Protein AF-A0A662D0T7-F1 (afdb_monomer)

Mean predicted aligned error: 11.55 Å

Secondary structure (DSSP, 8-state):
------------S--HHHHHHHHHHHHHHHHHHHH---SS-SSHHHHHSTTTHHHHHHHHHHHHHHHHHHHHH-S-HHHHHHHHHHHHHHHHHHHHHHHHHT-GGGSTTSS-----HHHHHHHHHHHT---HHHHHHHHHHHHH---

Solvent-accessible surface area (backbone atoms only — not comparable to full-atom values): 8594 Å² total; per-residue (Å²): 137,85,85,76,81,75,79,73,76,75,74,89,58,85,46,68,63,12,56,52,39,20,52,50,44,34,50,52,49,47,51,51,59,68,75,45,86,49,103,67,41,85,44,69,58,22,60,80,37,84,74,38,37,73,58,49,37,58,53,53,11,51,48,41,14,52,48,44,36,49,51,78,69,42,96,55,47,67,61,53,50,53,52,50,49,52,51,50,50,49,53,53,52,50,38,49,49,39,21,74,75,72,41,43,84,59,35,96,75,65,57,96,78,65,94,42,73,69,48,42,53,48,51,30,63,77,68,74,42,95,46,72,66,38,54,54,49,52,52,44,39,72,74,73,45,84,128

Foldseek 3Di:
DDDPPPPPPPPVDQPVQLVVQLVVQLVVLVCQQVVDPDPQRQQLVCLVPPPCSVVVSNVVSNVRSVLRSCCVSPPCNPVSVVVVVVVVVVVVVVLVCCCVPPHVSSPRPSDDDDLDLVCLPVVCVVVVHDDPSVVVSVVCCVPVNDD

Radius of gyration: 21.09 Å; Cα contacts (8 Å, |Δi|>4): 98; chains: 1; bounding box: 53×30×67 Å

Sequence (147 aa):
MKEVGSLRRKKTGWPVESFFSFTLVAGLLTVVHTVEPTARPMLLLGRFLAGWGWVEIPLVALYAGWLTGRMATAPRTDLWRSRLWKFFSFVFFAQLLAGLLINDMFLMTGKLHLPVPALILAGPIYRGTLSFMLILFLATVVLVGPA

pLDDT: mean 79.79, std 12.64, range [40.84, 94.81]

Structure (mmCIF, N/CA/C/O backbone):
data_AF-A0A662D0T7-F1
#
_entry.id   AF-A0A662D0T7-F1
#
loop_
_atom_site.group_PDB
_atom_site.id
_atom_site.type_symbol
_atom_site.label_atom_id
_atom_site.label_alt_id
_atom_site.label_comp_id
_atom_site.label_asym_id
_atom_site.label_entity_id
_atom_site.label_seq_id
_atom_site.pdbx_PDB_ins_code
_atom_site.Cartn_x
_atom_site.Cartn_y
_atom_site.Cartn_z
_atom_site.occupancy
_atom_site.B_iso_or_equiv
_atom_site.auth_seq_id
_atom_site.auth_comp_id
_atom_site.auth_asym_id
_atom_site.auth_atom_id
_atom_site.pdbx_PDB_model_num
ATOM 1 N N . MET A 1 1 ? -17.612 -1.148 48.217 1.00 41.16 1 MET A N 1
ATOM 2 C CA . MET A 1 1 ? -17.667 -1.731 46.857 1.00 41.16 1 MET A CA 1
ATOM 3 C C . MET A 1 1 ? -17.934 -0.607 45.869 1.00 41.16 1 MET A C 1
ATOM 5 O O . MET A 1 1 ? -19.030 -0.071 45.871 1.00 41.16 1 MET A O 1
ATOM 9 N N . LYS A 1 2 ? -16.910 -0.159 45.128 1.00 40.84 2 LYS A N 1
ATOM 10 C CA . LYS A 1 2 ? -17.042 0.893 44.109 1.00 40.84 2 LYS A CA 1
ATOM 11 C C . LYS A 1 2 ? -17.449 0.241 42.791 1.00 40.84 2 LYS A C 1
ATOM 13 O O . LYS A 1 2 ? -16.632 -0.435 42.173 1.00 40.84 2 LYS A O 1
ATOM 18 N N . GLU A 1 3 ? -18.690 0.456 42.377 1.00 49.91 3 GLU A N 1
ATOM 19 C CA . GLU A 1 3 ? -19.078 0.280 40.983 1.00 49.91 3 GLU A CA 1
ATOM 20 C C . GLU A 1 3 ? -18.352 1.328 40.137 1.00 49.91 3 GLU A C 1
ATOM 22 O O . GLU A 1 3 ? -18.652 2.518 40.200 1.00 49.91 3 GLU A O 1
ATOM 27 N N . VAL A 1 4 ? -17.377 0.892 39.343 1.00 54.72 4 VAL A N 1
ATOM 28 C CA . VAL A 1 4 ? -16.893 1.675 38.205 1.00 54.72 4 VAL A CA 1
ATOM 29 C C . VAL A 1 4 ? -17.494 1.034 36.967 1.00 54.72 4 VAL A C 1
ATOM 31 O O . VAL A 1 4 ? -16.865 0.233 36.274 1.00 54.72 4 VAL A O 1
ATOM 34 N N . GLY A 1 5 ? -18.759 1.376 36.724 1.00 47.88 5 GLY A N 1
ATOM 35 C CA . GLY A 1 5 ? -19.410 1.193 35.438 1.00 47.88 5 GLY A CA 1
ATOM 36 C C . GLY A 1 5 ? -18.626 1.973 34.391 1.00 47.88 5 GLY A C 1
ATOM 37 O O . GLY A 1 5 ? -18.815 3.174 34.210 1.00 47.88 5 GLY A O 1
ATOM 38 N N . SER A 1 6 ? -17.693 1.282 33.739 1.00 48.75 6 SER A N 1
ATOM 39 C CA . SER A 1 6 ? -16.976 1.756 32.563 1.00 48.75 6 SER A CA 1
ATOM 40 C C . SER A 1 6 ? -18.000 2.031 31.467 1.00 48.75 6 SER A C 1
ATOM 42 O O . SER A 1 6 ? -18.395 1.143 30.708 1.00 48.75 6 SER A O 1
ATOM 44 N N . LEU A 1 7 ? -18.463 3.279 31.408 1.00 50.91 7 LEU A N 1
ATOM 45 C CA . LEU A 1 7 ? -19.220 3.821 30.291 1.00 50.91 7 LEU A CA 1
ATOM 46 C C . LEU A 1 7 ? -18.285 3.875 29.086 1.00 50.91 7 LEU A C 1
ATOM 48 O O . LEU A 1 7 ? -17.697 4.900 28.737 1.00 50.91 7 LEU A O 1
ATOM 52 N N . ARG A 1 8 ? -18.137 2.716 28.449 1.00 54.28 8 ARG A N 1
ATOM 53 C CA . ARG A 1 8 ? -17.487 2.539 27.164 1.00 54.28 8 ARG A CA 1
ATOM 54 C C . ARG A 1 8 ? -18.310 3.317 26.145 1.00 54.28 8 ARG A C 1
ATOM 56 O O . ARG A 1 8 ? -19.254 2.779 25.572 1.00 54.28 8 ARG A O 1
ATOM 63 N N . ARG A 1 9 ? -17.988 4.603 25.952 1.00 51.12 9 ARG A N 1
ATOM 64 C CA . ARG A 1 9 ? -18.565 5.430 24.887 1.00 51.12 9 ARG A CA 1
ATOM 65 C C . ARG A 1 9 ? -18.371 4.686 23.570 1.00 51.12 9 ARG A C 1
ATOM 67 O O . ARG A 1 9 ? -17.295 4.707 22.978 1.00 51.12 9 ARG A O 1
ATOM 74 N N . LYS A 1 10 ? -19.431 4.031 23.105 1.00 52.38 10 LYS A N 1
ATOM 75 C CA . LYS A 1 10 ? -19.584 3.634 21.713 1.00 52.38 10 LYS A CA 1
ATOM 76 C C . LYS A 1 10 ? -19.658 4.959 20.953 1.00 52.38 10 LYS A C 1
ATOM 78 O O . LYS A 1 10 ? -20.707 5.589 20.920 1.00 52.38 10 LYS A O 1
ATOM 83 N N . LYS A 1 11 ? -18.527 5.456 20.442 1.00 55.22 11 LYS A N 1
ATOM 84 C CA . LYS A 1 11 ? -18.539 6.555 19.471 1.00 55.22 11 LYS A CA 1
ATOM 85 C C . LYS A 1 11 ? -19.185 5.986 18.205 1.00 55.22 11 LYS A C 1
ATOM 87 O O . LYS A 1 11 ? -18.541 5.286 17.436 1.00 55.22 11 LYS A O 1
ATOM 92 N N . THR A 1 12 ? -20.486 6.211 18.066 1.00 56.47 12 THR A N 1
ATOM 93 C CA . THR A 1 12 ? -21.368 5.736 16.986 1.00 56.47 12 THR A CA 1
ATOM 94 C C . THR A 1 12 ? -21.317 6.613 15.730 1.00 56.47 12 THR A C 1
ATOM 96 O O . THR A 1 12 ? -22.216 6.549 14.900 1.00 56.47 12 THR A O 1
ATOM 99 N N . GLY A 1 13 ? -20.269 7.420 15.570 1.00 59.41 13 G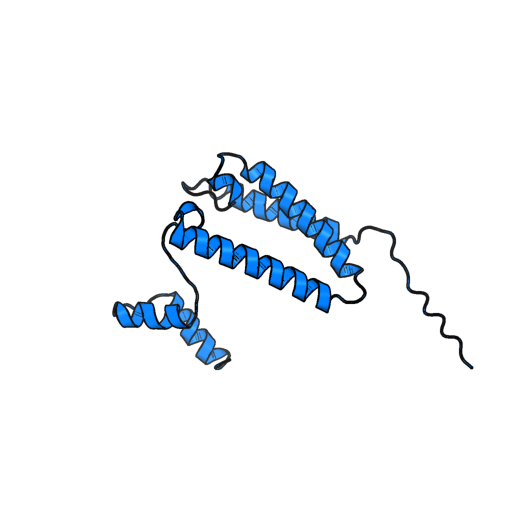LY A N 1
ATOM 100 C CA . GLY A 1 13 ? -20.000 8.177 14.351 1.00 59.41 13 GLY A CA 1
ATOM 101 C C . GLY A 1 13 ? -18.773 7.615 13.650 1.00 59.41 13 GLY A C 1
ATOM 102 O O . GLY A 1 13 ? -17.837 7.166 14.316 1.00 59.41 13 GLY A O 1
ATOM 103 N N . TRP A 1 14 ? -18.769 7.648 12.318 1.00 63.94 14 TRP A N 1
ATOM 104 C CA . TRP A 1 14 ? -17.540 7.428 11.567 1.00 63.94 14 TRP A CA 1
ATOM 105 C C . TRP A 1 14 ? -16.493 8.440 12.054 1.00 63.94 14 TRP A C 1
ATOM 107 O O . TRP A 1 14 ? -16.775 9.640 12.051 1.00 63.94 14 TRP A O 1
ATOM 117 N N . PRO A 1 15 ? -15.327 7.980 12.535 1.00 76.31 15 PRO A N 1
ATOM 118 C CA . PRO A 1 15 ? -14.301 8.877 13.046 1.00 76.31 15 PRO A CA 1
ATOM 119 C C . PRO A 1 15 ? -13.830 9.783 11.900 1.00 76.31 15 PRO A C 1
ATOM 121 O O . PRO A 1 15 ? -13.662 9.301 10.776 1.00 76.31 15 PRO A O 1
ATOM 124 N N . VAL A 1 16 ? -13.646 11.081 12.168 1.00 83.75 16 VAL A N 1
ATOM 125 C CA . VAL A 1 16 ? -13.149 12.089 11.203 1.00 83.75 16 VAL A CA 1
ATOM 126 C C . VAL A 1 16 ? -11.836 11.650 10.542 1.00 83.75 16 VAL A C 1
ATOM 128 O O . VAL A 1 16 ? -11.565 11.956 9.383 1.00 83.75 16 VAL A O 1
ATOM 131 N N . GLU A 1 17 ? -11.078 10.825 11.255 1.00 85.44 17 GLU A N 1
ATOM 132 C CA . GLU A 1 17 ? -9.868 10.128 10.842 1.00 85.44 17 GLU A CA 1
ATOM 133 C C . GLU A 1 17 ? -10.091 9.242 9.597 1.00 85.44 17 GLU A C 1
ATOM 135 O O . GLU A 1 17 ? -9.206 9.125 8.749 1.00 85.44 17 GLU A O 1
ATOM 140 N N . SER A 1 18 ? -11.283 8.652 9.449 1.00 87.88 18 SER A N 1
ATOM 141 C CA . SER A 1 18 ? -11.671 7.834 8.286 1.00 87.88 18 SER A CA 1
ATOM 142 C C . SER A 1 18 ? -11.817 8.686 7.033 1.00 87.88 18 SER A C 1
ATOM 144 O O . SER A 1 18 ? -11.320 8.314 5.973 1.00 87.88 18 SER A O 1
ATOM 146 N N . PHE A 1 19 ? -12.480 9.840 7.163 1.00 89.75 19 PHE A N 1
ATOM 147 C CA . PHE A 1 19 ? -12.667 10.772 6.054 1.00 89.75 19 PHE A CA 1
ATOM 148 C C . PHE A 1 19 ? -11.328 11.364 5.617 1.00 89.75 19 PHE A C 1
ATOM 150 O O . PHE A 1 19 ? -11.028 11.376 4.429 1.00 89.75 19 PHE A O 1
ATOM 157 N N . PHE A 1 20 ? -10.484 11.753 6.578 1.00 91.38 20 PHE A N 1
ATOM 158 C CA . PHE A 1 20 ? -9.131 12.228 6.296 1.00 91.38 20 PHE A CA 1
ATOM 159 C C . PHE A 1 20 ? -8.273 11.166 5.593 1.00 91.38 20 PHE A C 1
ATOM 161 O O . PHE A 1 20 ? -7.594 11.463 4.616 1.00 91.38 20 PHE A O 1
ATOM 168 N N . SER A 1 21 ? -8.331 9.909 6.050 1.00 91.19 21 SER A N 1
ATOM 169 C CA . SER A 1 21 ? -7.600 8.806 5.408 1.00 91.19 21 SER A CA 1
ATOM 170 C C . SER A 1 21 ? -8.077 8.565 3.977 1.00 91.19 21 SER A C 1
ATOM 172 O O . SER A 1 21 ? -7.257 8.377 3.082 1.00 91.19 21 SER A O 1
ATOM 174 N N . PHE A 1 22 ? -9.393 8.602 3.754 1.00 93.62 22 PHE A N 1
ATOM 175 C CA . PHE A 1 22 ? -9.986 8.470 2.426 1.00 93.62 22 PHE A CA 1
ATOM 176 C C . PHE A 1 22 ? -9.496 9.573 1.480 1.00 93.62 22 PHE A C 1
ATOM 178 O O . PHE A 1 22 ? -8.988 9.266 0.403 1.00 93.62 22 PHE A O 1
ATOM 185 N N . THR A 1 23 ? -9.618 10.846 1.875 1.00 93.19 23 THR A N 1
ATOM 186 C CA . THR A 1 23 ? -9.252 11.979 1.011 1.00 93.19 23 THR A CA 1
ATOM 187 C C . THR A 1 23 ? -7.755 12.026 0.738 1.00 93.19 23 THR A C 1
ATOM 189 O O . THR A 1 23 ? -7.353 12.283 -0.395 1.00 93.19 23 THR A O 1
ATOM 192 N N . LEU A 1 24 ? -6.929 11.717 1.741 1.00 94.81 24 LEU A N 1
ATOM 193 C CA . LEU A 1 24 ? -5.479 11.654 1.595 1.00 94.81 24 LEU A CA 1
ATOM 194 C C . LEU A 1 24 ? -5.058 10.551 0.617 1.00 94.81 24 LEU A C 1
ATOM 196 O O . LEU A 1 24 ? -4.277 10.815 -0.293 1.00 94.81 24 LEU A O 1
ATOM 200 N N . VAL A 1 25 ? -5.598 9.337 0.759 1.00 93.50 25 VAL A N 1
ATOM 201 C CA . VAL A 1 25 ? -5.274 8.218 -0.143 1.00 93.50 25 VAL A CA 1
ATOM 202 C C . VAL A 1 25 ? -5.787 8.484 -1.555 1.00 93.50 25 VAL A C 1
ATOM 204 O O . VAL A 1 25 ? -5.036 8.303 -2.510 1.00 93.50 25 VAL A O 1
ATOM 207 N N . ALA A 1 26 ? -7.023 8.966 -1.700 1.00 93.56 26 ALA A N 1
ATOM 208 C CA . ALA A 1 26 ? -7.575 9.325 -3.003 1.00 93.56 26 ALA A CA 1
ATOM 209 C C . ALA A 1 26 ? -6.726 10.403 -3.694 1.00 93.56 26 ALA A C 1
ATOM 211 O O . ALA A 1 26 ? -6.368 10.244 -4.860 1.00 93.56 26 ALA A O 1
ATOM 212 N N . GLY A 1 27 ? -6.356 11.466 -2.971 1.00 93.19 27 GLY A N 1
ATOM 213 C CA . GLY A 1 27 ? -5.530 12.552 -3.494 1.00 93.19 27 GLY A CA 1
ATOM 214 C C . GLY A 1 27 ? -4.147 12.074 -3.930 1.00 93.19 27 GLY A C 1
ATOM 215 O O . GLY A 1 27 ? -3.754 12.311 -5.070 1.00 93.19 27 GLY A O 1
ATOM 216 N N . LEU A 1 28 ? -3.436 11.343 -3.065 1.00 91.31 28 LEU A N 1
ATOM 217 C CA . LEU A 1 28 ? -2.098 10.830 -3.371 1.00 91.31 28 LEU A CA 1
ATOM 218 C C . LEU A 1 28 ? -2.104 9.879 -4.569 1.00 91.31 28 LEU A C 1
ATOM 220 O O . LEU A 1 28 ? -1.292 10.044 -5.477 1.00 91.31 28 LEU A O 1
ATOM 224 N N . LEU A 1 29 ? -3.025 8.910 -4.606 1.00 90.12 29 LEU A N 1
ATOM 225 C CA . LEU A 1 29 ? -3.086 7.961 -5.718 1.00 90.12 29 LEU A CA 1
ATOM 226 C C . LEU A 1 29 ? -3.519 8.633 -7.025 1.00 90.12 29 LEU A C 1
ATOM 228 O O . LEU A 1 29 ? -3.047 8.239 -8.087 1.00 90.12 29 LEU A O 1
ATOM 232 N N . THR A 1 30 ? -4.360 9.669 -6.959 1.00 89.88 30 THR A N 1
ATOM 233 C CA . THR A 1 30 ? -4.712 10.461 -8.145 1.00 89.88 30 THR A CA 1
ATOM 234 C C . THR A 1 30 ? -3.500 11.220 -8.675 1.00 89.88 30 THR A C 1
ATOM 236 O O . THR A 1 30 ? -3.260 11.181 -9.874 1.00 89.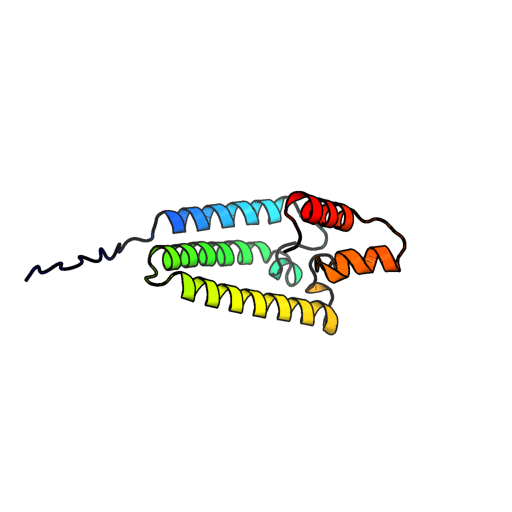88 30 THR A O 1
ATOM 239 N N . VAL A 1 31 ? -2.704 11.856 -7.804 1.00 89.31 31 VAL A N 1
ATOM 240 C CA . VAL A 1 31 ? -1.457 12.533 -8.208 1.00 89.31 31 VAL A CA 1
ATOM 241 C C . VAL A 1 31 ? -0.486 11.547 -8.851 1.00 89.31 31 VAL A C 1
ATOM 243 O O . VAL A 1 31 ? 0.042 11.823 -9.920 1.00 89.31 31 VAL A O 1
ATOM 246 N N . VAL A 1 32 ? -0.284 10.377 -8.245 1.00 85.19 32 VAL A N 1
ATOM 247 C CA . VAL A 1 32 ? 0.560 9.317 -8.820 1.00 85.19 32 VAL A CA 1
ATOM 248 C C . VAL A 1 32 ? 0.055 8.909 -10.207 1.00 85.19 32 VAL A C 1
ATOM 250 O O . VAL A 1 32 ? 0.831 8.841 -11.155 1.00 85.19 32 VAL A O 1
ATOM 253 N N . HIS A 1 33 ? -1.252 8.683 -10.344 1.00 84.00 33 HIS A N 1
ATOM 254 C CA . HIS A 1 33 ? -1.864 8.259 -11.604 1.00 84.00 33 HIS A CA 1
ATOM 255 C C . HIS A 1 33 ? -1.789 9.327 -12.707 1.00 84.00 33 HIS A C 1
ATOM 257 O O . HIS A 1 33 ? -1.714 8.978 -13.882 1.00 84.00 33 HIS A O 1
ATOM 263 N N . THR A 1 34 ? -1.796 10.619 -12.361 1.00 82.44 34 THR A N 1
ATOM 264 C CA . THR A 1 34 ? -1.733 11.717 -13.342 1.00 82.44 34 THR A CA 1
ATOM 265 C C . THR A 1 34 ? -0.312 12.166 -13.678 1.00 82.44 34 THR A C 1
ATOM 267 O O . THR A 1 34 ? -0.076 12.592 -14.807 1.00 82.44 34 THR A O 1
ATOM 270 N N . VAL A 1 35 ? 0.628 12.084 -12.731 1.00 78.88 35 VAL A N 1
ATOM 271 C CA . VAL A 1 35 ? 2.027 12.515 -12.913 1.00 78.88 35 VAL A CA 1
ATOM 272 C C . VAL A 1 35 ? 2.864 11.451 -13.625 1.00 78.88 35 VAL A C 1
ATOM 274 O O . VAL A 1 35 ? 3.808 11.798 -14.332 1.00 78.88 35 VAL A O 1
ATOM 277 N N . GLU A 1 36 ? 2.499 10.170 -13.516 1.00 61.66 36 GLU A N 1
ATOM 278 C CA . GLU A 1 36 ? 3.195 9.066 -14.184 1.00 61.66 36 GLU A CA 1
ATOM 279 C C . GLU A 1 36 ? 2.337 8.372 -15.259 1.00 61.66 36 GLU A C 1
ATOM 281 O O . GLU A 1 36 ? 2.021 7.184 -15.132 1.00 61.66 36 GLU A O 1
ATOM 286 N N . PRO A 1 37 ? 2.026 9.028 -16.393 1.00 58.03 37 PRO A N 1
ATOM 287 C CA . PRO A 1 37 ? 1.572 8.335 -17.593 1.00 58.03 37 PRO A CA 1
ATOM 288 C C . PRO A 1 37 ? 2.775 7.635 -18.255 1.00 58.03 37 PRO A C 1
ATOM 290 O O . PRO A 1 37 ? 3.1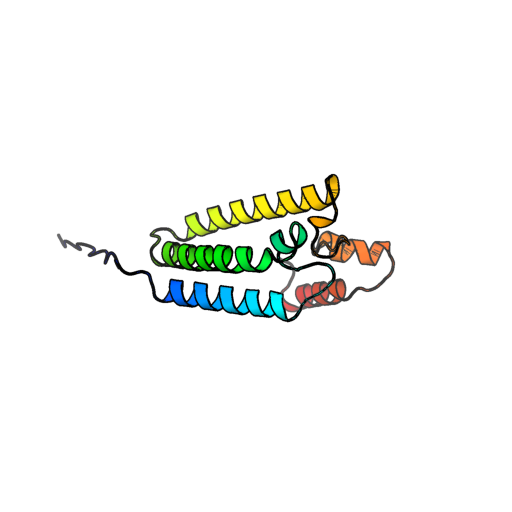65 7.930 -19.382 1.00 58.03 37 PRO A O 1
ATOM 293 N N . THR A 1 38 ? 3.445 6.748 -17.521 1.00 56.88 38 THR A N 1
ATOM 294 C CA . THR A 1 38 ? 4.574 5.962 -18.024 1.00 56.88 38 THR A CA 1
ATOM 295 C C . THR A 1 38 ? 4.083 4.647 -18.626 1.00 56.88 38 THR A C 1
ATOM 297 O O . THR A 1 38 ? 2.977 4.183 -18.356 1.00 56.88 38 THR A O 1
ATOM 300 N N . ALA A 1 39 ? 4.923 4.008 -19.445 1.00 60.59 39 ALA A N 1
ATOM 301 C CA . ALA A 1 39 ? 4.611 2.751 -20.135 1.00 60.59 39 ALA A CA 1
ATOM 302 C C . ALA A 1 39 ? 4.233 1.569 -19.205 1.00 60.59 39 ALA A C 1
ATOM 304 O O . ALA A 1 39 ? 3.773 0.536 -19.688 1.00 60.59 39 ALA A O 1
ATOM 305 N N . ARG A 1 40 ? 4.421 1.694 -17.881 1.00 63.19 40 ARG A N 1
ATOM 306 C CA . ARG A 1 40 ? 3.924 0.757 -16.864 1.00 63.19 40 ARG A CA 1
ATOM 307 C C . ARG A 1 40 ? 3.209 1.546 -15.761 1.00 63.19 40 ARG A C 1
ATOM 309 O O . ARG A 1 40 ? 3.892 2.105 -14.908 1.00 63.19 40 ARG A O 1
ATOM 316 N N . PRO A 1 41 ? 1.867 1.560 -15.742 1.00 73.81 41 PRO A N 1
ATOM 317 C CA . PRO A 1 41 ? 1.099 2.195 -14.676 1.00 73.81 41 PRO A CA 1
ATOM 318 C C . PRO A 1 41 ? 1.520 1.668 -13.302 1.00 73.81 41 PRO A C 1
ATOM 320 O O . PRO A 1 41 ? 1.679 0.461 -13.121 1.00 73.81 41 PRO A O 1
ATOM 323 N N . MET A 1 42 ? 1.702 2.557 -12.326 1.00 76.50 42 MET A N 1
ATOM 324 C CA . MET A 1 42 ? 2.126 2.148 -10.981 1.00 76.50 42 MET A CA 1
ATOM 325 C C . MET A 1 42 ? 1.011 1.396 -10.230 1.00 76.50 42 MET A C 1
ATOM 327 O O . MET A 1 42 ? 1.284 0.509 -9.421 1.00 76.50 42 MET A O 1
ATOM 331 N N . LEU A 1 43 ? -0.246 1.719 -10.553 1.00 82.38 43 LEU A N 1
ATOM 332 C CA . LEU A 1 43 ? -1.457 1.041 -10.093 1.00 82.38 43 LEU A CA 1
ATOM 333 C C . LEU A 1 43 ? -1.613 -0.318 -10.779 1.00 82.38 43 LEU A C 1
ATOM 335 O O . LEU A 1 43 ? -1.652 -0.393 -12.008 1.00 82.38 43 LEU A O 1
ATOM 339 N N . LEU A 1 44 ? -1.703 -1.390 -9.989 1.00 82.56 44 LEU A N 1
ATOM 340 C CA . LEU A 1 44 ? -1.600 -2.766 -10.476 1.00 82.56 44 LEU A CA 1
ATOM 341 C C . LEU A 1 44 ? -2.737 -3.116 -11.438 1.00 82.56 44 LEU A C 1
ATOM 343 O O . LEU A 1 44 ? -2.498 -3.743 -12.466 1.00 82.56 44 LEU A O 1
ATOM 347 N N . LEU A 1 45 ? -3.954 -2.654 -11.159 1.00 82.88 45 LEU A N 1
ATOM 348 C CA . LEU A 1 45 ? -5.127 -2.894 -11.998 1.00 82.88 45 LEU A CA 1
ATOM 349 C C . LEU A 1 45 ? -5.038 -2.106 -13.312 1.00 82.88 45 LEU A C 1
ATOM 351 O O . LEU A 1 45 ? -5.403 -2.621 -14.369 1.00 82.88 45 LEU A O 1
ATOM 355 N N . GLY A 1 46 ? -4.432 -0.916 -13.262 1.00 79.56 46 GLY A N 1
ATOM 356 C CA . GLY A 1 46 ? -4.066 -0.137 -14.445 1.00 79.56 46 GLY A CA 1
ATOM 357 C C . GLY A 1 46 ? -3.065 -0.842 -15.370 1.00 79.56 46 GLY A C 1
ATOM 358 O O . GLY A 1 46 ? -3.023 -0.530 -16.557 1.00 79.56 46 GLY A O 1
ATOM 359 N N . ARG A 1 47 ? -2.289 -1.813 -14.862 1.00 79.75 47 ARG A N 1
ATOM 360 C CA . ARG A 1 47 ? -1.336 -2.604 -15.665 1.00 79.75 47 ARG A CA 1
ATOM 361 C C . ARG A 1 47 ? -2.003 -3.717 -16.461 1.00 79.75 47 ARG A C 1
ATOM 363 O O . ARG A 1 47 ? -1.529 -4.026 -17.548 1.00 79.75 47 ARG A O 1
ATOM 370 N N . PHE A 1 48 ? -3.072 -4.310 -15.930 1.00 81.00 48 PHE A N 1
ATOM 371 C CA . PHE A 1 48 ? -3.838 -5.346 -16.631 1.00 81.00 48 PHE A CA 1
ATOM 372 C C . PHE A 1 48 ? -4.822 -4.743 -17.627 1.00 81.00 48 PHE A C 1
ATOM 374 O O . PHE A 1 48 ? -5.007 -5.282 -18.716 1.00 81.00 48 PHE A O 1
ATOM 381 N N . LEU A 1 49 ? -5.459 -3.633 -17.252 1.00 81.31 49 LEU A N 1
ATOM 382 C CA . LEU A 1 49 ? -6.488 -2.985 -18.050 1.00 81.31 49 LEU A CA 1
ATOM 383 C C . LEU A 1 49 ? -6.236 -1.474 -18.084 1.00 81.31 49 LEU A C 1
ATOM 385 O O . LEU A 1 49 ? -6.295 -0.785 -17.062 1.00 81.31 49 LEU A O 1
ATOM 389 N N . ALA A 1 50 ? -5.978 -0.944 -19.279 1.00 79.00 50 ALA A N 1
ATOM 390 C CA . ALA A 1 50 ? -5.712 0.478 -19.465 1.00 79.00 50 ALA A CA 1
ATOM 391 C C . ALA A 1 50 ? -6.875 1.331 -18.926 1.00 79.00 50 ALA A C 1
ATOM 393 O O . ALA A 1 50 ? -8.044 1.059 -19.192 1.00 79.00 50 ALA A O 1
ATOM 394 N N . GLY A 1 51 ? -6.554 2.360 -18.140 1.00 78.19 51 GLY A N 1
ATOM 395 C CA . GLY A 1 51 ? -7.542 3.272 -17.552 1.00 78.19 51 GLY A CA 1
ATOM 396 C C . GLY A 1 51 ? -8.219 2.778 -16.268 1.00 78.19 51 GLY A C 1
ATOM 397 O O . GLY A 1 51 ? -8.829 3.587 -15.571 1.00 78.19 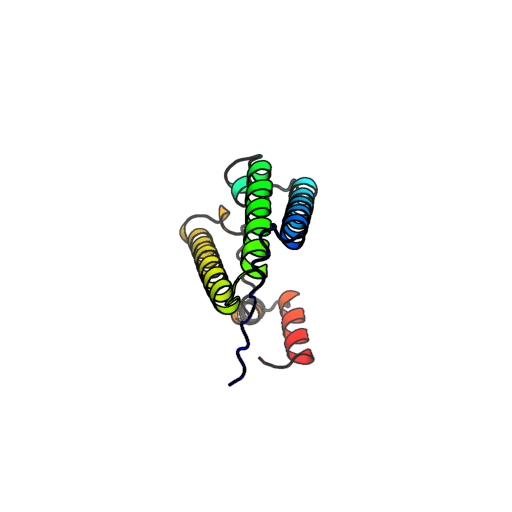51 GLY A O 1
ATOM 398 N N . TRP A 1 52 ? -8.052 1.512 -15.869 1.00 84.44 52 TRP A N 1
ATOM 399 C CA . TRP A 1 52 ? -8.684 0.989 -14.650 1.00 84.44 52 TRP A CA 1
ATOM 400 C C . TRP A 1 52 ? -8.051 1.477 -13.341 1.00 84.44 52 TRP A C 1
ATOM 402 O O . TRP A 1 52 ? -8.615 1.256 -12.269 1.00 84.44 52 TRP A O 1
ATOM 412 N N . GLY A 1 53 ? -6.945 2.223 -13.411 1.00 83.31 53 GLY A N 1
ATOM 413 C CA . GLY A 1 53 ? -6.412 2.955 -12.258 1.00 83.31 53 GLY A CA 1
ATOM 414 C C . GLY A 1 53 ? -7.460 3.873 -11.612 1.00 83.31 53 GLY A C 1
ATOM 415 O O . GLY A 1 53 ? -7.543 3.945 -10.390 1.00 83.31 53 GLY A O 1
ATOM 416 N N . TRP A 1 54 ? -8.360 4.464 -12.409 1.00 86.31 54 TRP A N 1
ATOM 417 C CA . TRP A 1 54 ? -9.471 5.288 -11.911 1.00 86.31 54 TRP A CA 1
ATOM 418 C C . TRP A 1 54 ? -10.502 4.522 -11.078 1.00 86.31 54 TRP A C 1
ATOM 420 O O . TRP A 1 54 ? -11.214 5.136 -10.291 1.00 86.31 54 TRP A O 1
ATOM 430 N N . VAL A 1 55 ? -10.582 3.198 -11.233 1.00 90.56 55 VAL A N 1
ATOM 431 C CA . VAL A 1 55 ? -11.434 2.322 -10.415 1.00 90.56 55 VAL A CA 1
ATOM 432 C C . VAL A 1 55 ? -10.672 1.838 -9.180 1.00 90.56 55 VAL A C 1
ATOM 434 O O . VAL A 1 55 ? -11.239 1.760 -8.093 1.00 90.56 55 VAL A O 1
ATOM 437 N N . GLU A 1 56 ? -9.373 1.566 -9.313 1.00 90.06 56 GLU A N 1
ATOM 438 C CA . GLU A 1 56 ? -8.519 1.149 -8.196 1.00 90.06 56 GLU A CA 1
ATOM 439 C C . GLU A 1 56 ? -8.398 2.244 -7.121 1.00 90.06 56 GLU A C 1
ATOM 441 O O . GLU A 1 56 ? -8.530 1.949 -5.934 1.00 90.06 56 GLU A O 1
ATOM 446 N N . ILE A 1 57 ? -8.248 3.513 -7.519 1.00 91.75 57 ILE A N 1
ATOM 447 C CA . ILE A 1 57 ? -8.144 4.665 -6.602 1.00 91.75 57 ILE A CA 1
ATOM 448 C C . ILE A 1 57 ? -9.313 4.736 -5.597 1.00 91.75 57 ILE A C 1
ATOM 450 O O . ILE A 1 57 ? -9.050 4.703 -4.390 1.00 91.75 57 ILE A O 1
ATOM 454 N N . PRO A 1 58 ? -10.593 4.827 -6.019 1.00 93.44 58 PRO A N 1
ATOM 455 C CA . PRO A 1 58 ? -11.707 4.925 -5.085 1.00 93.44 58 PRO A CA 1
ATOM 456 C C . PRO A 1 58 ? -11.864 3.657 -4.243 1.00 93.44 58 PRO A C 1
ATOM 458 O O . PRO A 1 58 ? -12.194 3.765 -3.065 1.00 93.44 58 PRO A O 1
ATOM 461 N N . LEU A 1 59 ? -11.581 2.468 -4.788 1.00 93.25 59 LEU A N 1
ATOM 462 C CA . LEU A 1 59 ? -11.640 1.219 -4.022 1.00 93.25 59 LEU A CA 1
ATOM 463 C C . LEU A 1 59 ? -10.621 1.207 -2.875 1.00 93.25 59 LEU A C 1
ATOM 465 O O . LEU A 1 59 ? -10.978 0.911 -1.731 1.00 93.25 59 LEU A O 1
ATOM 469 N N . VAL A 1 60 ? -9.369 1.575 -3.156 1.00 92.94 60 VAL A N 1
ATOM 470 C CA . VAL A 1 60 ? -8.304 1.630 -2.145 1.00 92.94 60 VAL A CA 1
ATOM 471 C C . VAL A 1 60 ? -8.557 2.760 -1.144 1.00 92.94 60 VAL A C 1
ATOM 473 O O . VAL A 1 60 ? -8.356 2.568 0.056 1.00 92.94 60 VAL A O 1
ATOM 476 N N . ALA A 1 61 ? -9.067 3.909 -1.592 1.00 93.81 61 ALA A N 1
ATOM 477 C CA . ALA A 1 61 ? -9.432 5.012 -0.706 1.00 93.81 61 ALA A CA 1
ATOM 478 C C . ALA A 1 61 ? -10.576 4.632 0.251 1.00 93.81 61 ALA A C 1
ATOM 480 O O . ALA A 1 61 ? -10.481 4.883 1.456 1.00 93.81 61 ALA A O 1
ATOM 481 N N . LEU A 1 62 ? -11.635 3.979 -0.250 1.00 93.88 62 LEU A N 1
ATOM 482 C CA . LEU A 1 62 ? -12.736 3.464 0.576 1.00 93.88 62 LEU A CA 1
ATOM 483 C C . LEU A 1 62 ? -12.232 2.439 1.592 1.00 93.88 62 LEU A C 1
ATOM 485 O O . LEU A 1 62 ? -12.606 2.497 2.766 1.00 93.88 62 LEU A O 1
ATOM 489 N N . TYR A 1 63 ? -11.347 1.536 1.162 1.00 92.62 63 TYR A N 1
ATOM 490 C CA . TYR A 1 63 ? -10.708 0.574 2.051 1.00 92.62 63 TYR A CA 1
ATOM 491 C C . TYR A 1 63 ? -9.896 1.265 3.153 1.00 92.62 63 TYR A C 1
ATOM 493 O O . TYR A 1 63 ? -10.036 0.902 4.320 1.00 92.62 63 TYR A O 1
ATOM 501 N N . ALA A 1 64 ? -9.110 2.293 2.822 1.00 91.56 64 ALA A N 1
ATOM 502 C CA . ALA A 1 64 ? -8.333 3.057 3.796 1.00 91.56 64 ALA A CA 1
ATOM 503 C C . ALA A 1 64 ? -9.229 3.757 4.829 1.00 91.56 64 ALA A C 1
ATOM 505 O O . ALA A 1 64 ? -8.991 3.640 6.031 1.00 91.56 64 ALA A O 1
ATOM 506 N N . GLY A 1 65 ? -10.299 4.424 4.383 1.00 90.94 65 GLY A N 1
ATOM 507 C CA . GLY A 1 65 ? -11.269 5.053 5.281 1.00 90.94 65 GLY A CA 1
ATOM 508 C C . GLY A 1 65 ? -11.954 4.041 6.204 1.00 90.94 65 GLY A C 1
ATOM 509 O O . GLY A 1 65 ? -12.002 4.236 7.421 1.00 90.94 65 GLY A O 1
ATOM 510 N N . TRP A 1 66 ? -12.421 2.916 5.654 1.00 91.44 66 TRP A N 1
ATOM 511 C CA . TRP A 1 66 ? -13.007 1.821 6.433 1.00 91.44 66 TRP A CA 1
ATOM 512 C C . TRP A 1 66 ? -12.032 1.249 7.463 1.00 91.44 66 TRP A C 1
ATOM 514 O O . TRP A 1 66 ? -12.399 1.029 8.623 1.00 91.44 66 TRP A O 1
ATOM 524 N N . LEU A 1 67 ? -10.784 1.042 7.053 1.00 89.38 67 LEU A N 1
ATOM 525 C CA . LEU A 1 67 ? -9.754 0.457 7.889 1.00 89.38 67 LEU A CA 1
ATOM 526 C C . LEU A 1 67 ? -9.391 1.371 9.060 1.00 89.38 67 LEU A C 1
ATOM 528 O O . LEU A 1 67 ? -9.377 0.915 10.206 1.00 89.38 67 LEU A O 1
ATOM 532 N N . THR A 1 68 ? -9.164 2.658 8.795 1.00 88.31 68 THR A N 1
ATOM 533 C CA . THR A 1 68 ? -8.882 3.649 9.838 1.00 88.31 68 THR A CA 1
ATOM 534 C C . THR A 1 68 ? -10.043 3.739 10.822 1.00 88.31 68 THR A C 1
ATOM 536 O O . THR A 1 68 ? -9.821 3.709 12.034 1.00 88.31 68 THR A O 1
ATOM 539 N N . GLY A 1 69 ? -11.288 3.744 10.336 1.00 86.00 69 GLY A N 1
ATOM 540 C CA . GLY A 1 69 ? -12.461 3.762 11.208 1.00 86.00 69 GLY A CA 1
ATOM 541 C C . GLY A 1 69 ? -12.592 2.524 12.090 1.00 86.00 69 GLY A C 1
ATOM 542 O O . GLY A 1 69 ? -12.908 2.620 13.284 1.00 86.00 69 GLY A O 1
ATOM 543 N N . ARG A 1 70 ? -12.269 1.351 11.538 1.00 84.19 70 ARG A N 1
ATOM 544 C CA . ARG A 1 70 ? -12.218 0.102 12.300 1.00 84.19 70 ARG A CA 1
ATOM 545 C C . ARG A 1 70 ? -11.098 0.091 13.328 1.00 84.19 70 ARG A C 1
ATOM 547 O O . ARG A 1 70 ? -11.335 -0.361 14.442 1.00 84.19 70 ARG A O 1
ATOM 554 N N . MET A 1 71 ? -9.916 0.603 12.999 1.00 84.00 71 MET A N 1
ATOM 555 C CA . MET A 1 71 ? -8.783 0.642 13.926 1.00 84.00 71 MET A CA 1
ATOM 556 C C . MET A 1 71 ? -8.962 1.682 15.039 1.00 84.00 71 MET A C 1
ATOM 558 O O . MET A 1 71 ? -8.591 1.400 16.173 1.00 84.00 71 MET A O 1
ATOM 562 N N . ALA A 1 72 ? -9.596 2.825 14.765 1.00 82.12 72 ALA A N 1
ATOM 563 C CA . ALA A 1 72 ? -9.865 3.864 15.765 1.00 82.12 72 ALA A CA 1
ATOM 564 C C . ALA A 1 72 ? -10.862 3.421 16.854 1.00 82.12 72 ALA A C 1
ATOM 566 O O . ALA A 1 72 ? -10.850 3.935 17.970 1.00 82.12 72 ALA A O 1
ATOM 567 N N . THR A 1 73 ? -11.730 2.456 16.539 1.00 76.44 73 THR A N 1
ATOM 568 C CA . THR A 1 73 ? -12.766 1.944 17.452 1.00 76.44 73 THR A CA 1
ATOM 569 C C . THR A 1 73 ? -12.489 0.523 17.951 1.00 76.44 73 THR A C 1
ATOM 571 O O . THR A 1 73 ? -13.220 0.013 18.806 1.00 76.44 73 THR A O 1
ATOM 574 N N . ALA A 1 74 ? -11.439 -0.133 17.442 1.00 76.81 74 ALA A N 1
ATOM 575 C CA . ALA A 1 74 ? -11.110 -1.506 17.790 1.00 76.81 74 ALA A CA 1
ATOM 576 C C . ALA A 1 74 ? -10.634 -1.614 19.253 1.00 76.81 74 ALA A C 1
ATOM 578 O O . ALA A 1 74 ? -9.648 -0.987 19.629 1.00 76.81 74 ALA A O 1
ATOM 579 N N . PRO A 1 75 ? -11.247 -2.496 20.066 1.00 67.94 75 PRO A N 1
ATOM 580 C CA . PRO A 1 75 ? -10.792 -2.795 21.428 1.00 67.94 75 PRO A CA 1
ATOM 581 C C . PRO A 1 75 ? -9.350 -3.301 21.530 1.00 67.94 75 PRO A C 1
ATOM 583 O O . PRO A 1 75 ? -8.731 -3.185 22.579 1.00 67.94 75 PRO A O 1
ATOM 586 N N . ARG A 1 76 ? -8.885 -3.965 20.466 1.00 74.75 76 ARG A N 1
ATOM 587 C CA . ARG A 1 76 ? -7.613 -4.685 20.357 1.00 74.75 76 ARG A CA 1
ATOM 588 C C . ARG A 1 76 ? -7.011 -4.401 18.987 1.00 74.75 76 ARG A C 1
ATOM 590 O O . ARG A 1 76 ? -7.243 -5.131 18.019 1.00 74.75 76 ARG A O 1
ATOM 597 N N . THR A 1 77 ? -6.352 -3.254 18.881 1.00 78.56 77 THR A N 1
ATOM 598 C CA . THR A 1 77 ? -5.714 -2.771 17.649 1.00 78.56 77 THR A CA 1
ATOM 599 C C . THR A 1 77 ? -4.539 -3.655 17.225 1.00 78.56 77 THR A C 1
ATOM 601 O O . THR A 1 77 ? -4.284 -3.795 16.032 1.00 78.56 77 THR A O 1
ATOM 604 N N . ASP A 1 78 ? -3.883 -4.317 18.173 1.00 81.19 78 ASP A N 1
ATOM 605 C CA . ASP A 1 78 ? -2.821 -5.311 17.992 1.00 81.19 78 ASP A CA 1
ATOM 606 C C . ASP A 1 78 ? -3.248 -6.486 17.093 1.00 81.19 78 ASP A C 1
ATOM 608 O O . ASP A 1 78 ? -2.566 -6.811 16.117 1.00 81.19 78 ASP A O 1
ATOM 612 N N . LEU A 1 79 ? -4.424 -7.071 17.344 1.00 82.62 79 LEU A N 1
ATOM 613 C CA . LEU A 1 79 ? -4.940 -8.191 16.549 1.00 82.62 79 LEU A CA 1
ATOM 614 C C . LEU A 1 79 ? -5.300 -7.763 15.126 1.00 82.62 79 LEU A C 1
ATOM 616 O O . LEU A 1 79 ? -5.060 -8.505 14.171 1.00 82.62 79 LEU A O 1
ATOM 620 N N . TRP A 1 80 ? -5.865 -6.563 14.980 1.00 84.50 80 TRP A N 1
ATOM 621 C CA . TRP A 1 80 ? -6.166 -5.988 13.671 1.00 84.50 80 TRP A CA 1
ATOM 622 C C . TRP A 1 80 ? -4.891 -5.752 12.871 1.00 84.50 80 TRP A C 1
ATOM 624 O O . TRP A 1 80 ? -4.809 -6.208 11.733 1.00 84.50 80 TRP A O 1
ATOM 634 N N . ARG A 1 81 ? -3.866 -5.149 13.483 1.00 85.81 81 ARG A N 1
ATOM 635 C CA . ARG A 1 81 ? -2.552 -4.958 12.853 1.00 85.81 81 ARG A CA 1
ATOM 636 C C . ARG A 1 81 ? -1.955 -6.286 12.406 1.00 85.81 81 ARG A C 1
ATOM 638 O O . ARG A 1 81 ? -1.601 -6.406 11.243 1.00 85.81 81 ARG A O 1
ATOM 645 N N . SER A 1 82 ? -1.920 -7.299 13.273 1.00 87.44 82 SER A N 1
ATOM 646 C CA . SER A 1 82 ? -1.373 -8.616 12.915 1.00 87.44 82 SER A CA 1
ATOM 647 C C . SER A 1 82 ? -2.123 -9.270 11.748 1.00 87.44 82 SER A C 1
ATOM 649 O O . SER A 1 82 ? -1.500 -9.828 10.846 1.00 87.44 82 SER A O 1
ATOM 651 N N . ARG A 1 83 ? -3.461 -9.191 11.713 1.00 88.94 83 ARG A N 1
ATOM 652 C CA . ARG A 1 83 ? -4.258 -9.726 10.593 1.00 88.94 83 ARG A CA 1
ATOM 653 C C . ARG A 1 83 ? -3.983 -8.989 9.286 1.00 88.94 83 ARG A C 1
ATOM 655 O O . ARG A 1 83 ? -3.795 -9.648 8.270 1.00 88.94 83 ARG A O 1
ATOM 662 N N . LEU A 1 84 ? -3.925 -7.660 9.326 1.00 89.12 84 LEU A N 1
ATOM 663 C CA . LEU A 1 84 ? -3.637 -6.831 8.153 1.00 89.12 84 LEU A CA 1
ATOM 664 C C . LEU A 1 84 ? -2.230 -7.075 7.629 1.00 89.12 84 LEU A C 1
ATOM 666 O O . LEU A 1 84 ? -2.058 -7.238 6.430 1.00 89.12 84 LEU A O 1
ATOM 670 N N . TRP A 1 85 ? -1.247 -7.156 8.525 1.00 90.56 85 TRP A N 1
ATOM 671 C CA . TRP A 1 85 ? 0.133 -7.463 8.166 1.00 90.56 85 TRP A CA 1
ATOM 672 C C . TRP A 1 85 ? 0.239 -8.843 7.531 1.00 90.56 85 TRP A C 1
ATOM 674 O O . TRP A 1 85 ? 0.839 -8.967 6.476 1.00 90.56 85 TRP A O 1
ATOM 684 N N . LYS A 1 86 ? -0.415 -9.864 8.097 1.00 91.75 86 LYS A N 1
ATOM 685 C CA . LYS A 1 86 ? -0.444 -11.204 7.492 1.00 91.75 86 LYS A CA 1
ATOM 686 C C . LYS A 1 86 ? -1.110 -11.214 6.119 1.00 91.75 86 LYS A C 1
ATOM 688 O O . LYS A 1 86 ? -0.576 -11.828 5.204 1.00 91.75 86 LYS A O 1
ATOM 693 N N . PHE A 1 87 ? -2.250 -10.538 5.972 1.00 92.12 87 PHE A N 1
ATOM 694 C CA . PHE A 1 87 ? -2.936 -10.427 4.686 1.00 92.12 87 PHE A CA 1
ATOM 695 C C . PHE A 1 87 ? -2.065 -9.708 3.650 1.00 92.12 87 PHE A C 1
ATOM 697 O O . PHE A 1 87 ? -1.871 -10.220 2.552 1.00 92.12 87 PHE A O 1
ATOM 704 N N . PHE A 1 88 ? -1.477 -8.571 4.026 1.00 88.31 88 PHE A N 1
ATOM 705 C CA . PHE A 1 88 ? -0.551 -7.821 3.185 1.00 88.31 88 PHE A CA 1
ATOM 706 C C . PHE A 1 88 ? 0.657 -8.669 2.781 1.00 88.31 88 PHE A C 1
ATOM 708 O O . PHE A 1 88 ? 0.955 -8.763 1.597 1.00 88.31 88 PHE A O 1
ATOM 715 N N . SER A 1 89 ? 1.315 -9.335 3.734 1.00 88.75 89 SER A N 1
ATOM 716 C CA . SER A 1 89 ? 2.445 -10.222 3.454 1.00 88.75 89 SER A CA 1
ATOM 717 C C . SER A 1 89 ? 2.050 -11.348 2.506 1.00 88.75 89 SER A C 1
ATOM 719 O O . SER A 1 89 ? 2.775 -11.616 1.556 1.00 88.75 89 SER A O 1
ATOM 721 N N . PHE A 1 90 ? 0.895 -11.982 2.721 1.00 94.19 90 PHE A N 1
ATOM 722 C CA . PHE A 1 90 ? 0.402 -13.033 1.837 1.00 94.19 90 PHE A CA 1
ATOM 723 C C . PHE A 1 90 ? 0.211 -12.525 0.403 1.00 94.19 90 PHE A C 1
ATOM 725 O O . PHE A 1 90 ? 0.758 -13.118 -0.523 1.00 94.19 90 PHE A O 1
ATOM 732 N N . VAL A 1 91 ? -0.497 -11.404 0.218 1.00 90.81 91 VAL A N 1
ATOM 733 C CA . VAL A 1 91 ? -0.720 -10.801 -1.107 1.00 90.81 91 VAL A CA 1
ATOM 734 C C . VAL A 1 91 ? 0.601 -10.378 -1.751 1.00 90.81 91 VAL A C 1
ATOM 736 O O . VAL A 1 91 ? 0.830 -10.672 -2.919 1.00 90.81 91 VAL A O 1
ATOM 739 N N . PHE A 1 92 ? 1.499 -9.753 -0.988 1.00 85.62 92 PHE A N 1
ATOM 740 C CA . PHE A 1 92 ? 2.810 -9.314 -1.461 1.00 85.62 92 PHE A CA 1
ATOM 741 C C . PHE A 1 92 ? 3.674 -10.485 -1.945 1.00 85.62 92 PHE A C 1
ATOM 743 O O . PHE A 1 92 ? 4.211 -10.443 -3.051 1.00 85.62 92 PHE A O 1
ATOM 750 N N . PHE A 1 93 ? 3.796 -11.551 -1.149 1.00 88.69 93 PHE A N 1
ATOM 751 C CA . PHE A 1 93 ? 4.590 -12.719 -1.533 1.00 88.69 93 PHE A CA 1
ATOM 752 C C . PHE A 1 93 ? 3.937 -13.514 -2.664 1.00 88.69 93 PHE A C 1
ATOM 754 O O . PHE A 1 93 ? 4.650 -13.997 -3.539 1.00 88.69 93 PHE A O 1
ATOM 761 N N . ALA A 1 94 ? 2.605 -13.602 -2.700 1.00 91.12 94 ALA A N 1
ATOM 762 C CA . ALA A 1 94 ? 1.890 -14.193 -3.827 1.00 91.12 94 ALA A CA 1
ATOM 763 C C . ALA A 1 94 ? 2.135 -13.401 -5.122 1.00 91.12 94 ALA A C 1
ATOM 765 O O . ALA A 1 94 ? 2.445 -13.998 -6.150 1.00 91.12 94 ALA A O 1
ATOM 766 N N . GLN A 1 95 ? 2.080 -12.065 -5.067 1.00 88.75 95 GLN A N 1
ATOM 767 C CA . GLN A 1 95 ? 2.404 -11.196 -6.200 1.00 88.75 95 GLN A CA 1
ATOM 768 C C . GLN A 1 95 ? 3.866 -11.357 -6.634 1.00 88.75 95 GLN A C 1
ATOM 770 O O . GLN A 1 95 ? 4.138 -11.429 -7.829 1.00 88.75 95 GLN A O 1
ATOM 775 N N . LEU A 1 96 ? 4.809 -11.442 -5.691 1.00 87.00 96 LEU A N 1
ATOM 776 C CA . LEU A 1 96 ? 6.220 -11.670 -6.001 1.00 87.00 96 LEU A CA 1
ATOM 777 C C . LEU A 1 96 ? 6.431 -13.026 -6.685 1.00 87.00 96 LEU A C 1
ATOM 779 O O . LEU A 1 96 ? 7.105 -13.089 -7.709 1.00 87.00 96 LEU A O 1
ATOM 783 N N . LEU A 1 97 ? 5.834 -14.096 -6.154 1.00 89.88 97 LEU A N 1
ATOM 784 C CA . LEU A 1 97 ? 5.896 -15.427 -6.759 1.00 89.88 97 LEU A CA 1
ATOM 785 C C . LEU A 1 97 ? 5.274 -15.432 -8.156 1.00 89.88 97 LEU A C 1
ATOM 787 O O . LEU A 1 97 ? 5.884 -15.961 -9.079 1.00 89.88 97 LEU A O 1
ATOM 791 N N . ALA A 1 98 ? 4.121 -14.788 -8.346 1.00 89.00 98 ALA A N 1
ATOM 792 C CA . ALA A 1 98 ? 3.523 -14.611 -9.668 1.00 89.00 98 ALA A CA 1
ATOM 793 C C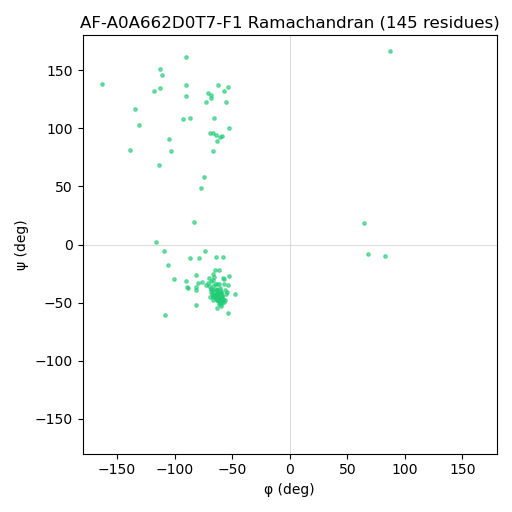 . ALA A 1 98 ? 4.445 -13.813 -10.610 1.00 89.00 98 ALA A C 1
ATOM 795 O O . ALA A 1 98 ? 4.603 -14.174 -11.774 1.00 89.00 98 ALA A O 1
ATOM 796 N N . GLY A 1 99 ? 5.115 -12.782 -10.094 1.00 87.62 99 GLY A N 1
ATOM 797 C CA . GLY A 1 99 ? 6.108 -11.987 -10.814 1.00 87.62 99 GLY A CA 1
ATOM 798 C C . GLY A 1 99 ? 7.323 -12.777 -11.293 1.00 87.62 99 GLY A C 1
ATOM 799 O O . GLY A 1 99 ? 7.871 -12.478 -12.350 1.00 87.62 99 GLY A O 1
ATOM 800 N N . LEU A 1 100 ? 7.739 -13.779 -10.517 1.00 86.44 100 LEU A N 1
ATOM 801 C CA . LEU A 1 100 ? 8.897 -14.626 -10.807 1.00 86.44 100 LEU A CA 1
ATOM 802 C C . LEU A 1 100 ? 8.550 -15.852 -11.661 1.00 86.44 100 LEU A C 1
ATOM 804 O O . LEU A 1 100 ? 9.359 -16.254 -12.491 1.00 86.44 100 LEU A O 1
ATOM 808 N N . LEU A 1 101 ? 7.383 -16.462 -11.433 1.00 89.50 101 LEU A N 1
ATOM 809 C CA . LEU A 1 101 ? 7.002 -17.748 -12.025 1.00 89.50 101 LEU A CA 1
ATOM 810 C C . LEU A 1 101 ? 6.054 -17.616 -13.220 1.00 89.50 101 LEU A C 1
ATOM 812 O O . LEU A 1 101 ? 6.053 -18.490 -14.082 1.00 89.50 101 LEU A O 1
ATOM 816 N N . ILE A 1 102 ? 5.223 -16.570 -13.255 1.00 88.00 102 ILE A N 1
ATOM 817 C CA . ILE A 1 102 ? 4.153 -16.416 -14.249 1.00 88.00 102 ILE A CA 1
ATOM 818 C C . ILE A 1 102 ? 4.507 -15.313 -15.247 1.00 88.00 102 ILE A C 1
ATOM 820 O O . ILE A 1 102 ? 4.572 -15.576 -16.446 1.00 88.00 102 ILE A O 1
ATOM 824 N N . ASN A 1 103 ? 4.691 -14.071 -14.783 1.00 83.50 103 ASN A N 1
ATOM 825 C CA . ASN A 1 103 ? 4.919 -12.926 -15.671 1.00 83.50 103 ASN A CA 1
ATOM 826 C C . ASN A 1 103 ? 5.505 -11.708 -14.927 1.00 83.50 103 ASN A C 1
ATOM 828 O O . ASN A 1 103 ? 5.005 -11.331 -13.866 1.00 83.50 103 ASN A O 1
ATOM 832 N N . ASP A 1 104 ? 6.476 -11.009 -15.523 1.00 81.31 104 ASP A N 1
ATOM 833 C CA . ASP A 1 104 ? 7.092 -9.797 -14.959 1.00 81.31 104 ASP A CA 1
ATOM 834 C C . ASP A 1 104 ? 6.114 -8.610 -14.818 1.00 81.31 104 ASP A C 1
ATOM 836 O O . ASP A 1 104 ? 6.417 -7.622 -14.143 1.00 81.31 104 ASP A O 1
ATOM 840 N N . MET A 1 105 ? 4.916 -8.698 -15.403 1.00 79.06 105 MET A N 1
ATOM 841 C CA . MET A 1 105 ? 3.812 -7.752 -15.228 1.00 79.06 105 MET A CA 1
ATOM 842 C C . MET A 1 105 ? 3.403 -7.584 -13.756 1.00 79.06 105 MET A C 1
ATOM 844 O O . MET A 1 105 ? 3.006 -6.486 -13.372 1.00 79.06 105 MET A O 1
ATOM 848 N N . PHE A 1 106 ? 3.566 -8.608 -12.911 1.00 81.75 106 PHE A N 1
ATOM 849 C CA . PHE A 1 106 ? 3.314 -8.499 -11.467 1.00 81.75 106 PHE A CA 1
ATOM 850 C C . PHE A 1 106 ? 4.466 -7.807 -10.698 1.00 81.75 106 PHE A C 1
ATOM 852 O O . PHE A 1 106 ? 4.299 -7.429 -9.535 1.00 81.75 106 PHE A O 1
ATOM 859 N N . LEU A 1 107 ? 5.631 -7.591 -11.328 1.00 81.19 107 LEU A N 1
ATOM 860 C CA . LEU A 1 107 ? 6.783 -6.887 -10.743 1.00 81.19 107 LEU A CA 1
ATOM 861 C C . LEU A 1 107 ? 6.712 -5.386 -11.037 1.00 81.19 107 LEU A C 1
ATOM 863 O O . LEU A 1 107 ? 6.453 -4.998 -12.169 1.00 81.19 107 LEU A O 1
ATOM 867 N N . MET A 1 108 ? 6.999 -4.505 -10.072 1.00 69.88 108 MET A N 1
ATOM 868 C CA . MET A 1 108 ? 6.861 -3.041 -10.243 1.00 69.88 108 MET A CA 1
ATOM 869 C C . MET A 1 108 ? 7.618 -2.447 -11.446 1.00 69.88 108 MET A C 1
ATOM 871 O O . MET A 1 108 ? 7.057 -1.624 -12.155 1.00 69.88 108 MET A O 1
ATOM 875 N N . THR A 1 109 ? 8.845 -2.885 -11.736 1.00 64.75 109 THR A N 1
ATOM 876 C CA . THR A 1 109 ? 9.697 -2.271 -12.779 1.00 64.75 109 THR A CA 1
ATOM 877 C C . THR A 1 109 ? 10.032 -3.203 -13.947 1.00 64.75 109 THR A C 1
ATOM 879 O O . THR A 1 109 ? 10.800 -2.828 -14.830 1.00 64.75 109 THR A O 1
ATOM 882 N N . GLY A 1 110 ? 9.513 -4.438 -13.955 1.00 60.28 110 GLY A N 1
ATOM 883 C CA . GLY A 1 110 ? 9.906 -5.485 -14.919 1.00 60.28 110 GLY A CA 1
ATOM 884 C C . GLY A 1 110 ? 11.331 -6.014 -14.757 1.00 60.28 110 GLY A C 1
ATOM 885 O O . GLY A 1 110 ? 11.705 -7.004 -15.372 1.00 60.28 110 GLY A O 1
ATOM 886 N N . LYS A 1 111 ? 12.132 -5.377 -13.900 1.00 60.44 111 LYS A N 1
ATOM 887 C CA . LYS A 1 111 ? 13.441 -5.847 -13.456 1.00 60.44 111 LYS A CA 1
ATOM 888 C C . LYS A 1 111 ? 13.345 -6.178 -11.977 1.00 60.44 111 LYS A C 1
ATOM 890 O O . LYS A 1 111 ? 12.794 -5.399 -11.198 1.00 60.44 111 LYS A O 1
ATOM 895 N N . LEU A 1 112 ? 13.891 -7.321 -11.583 1.00 62.09 112 LEU A N 1
ATOM 896 C CA . LEU A 1 112 ? 13.850 -7.772 -10.199 1.00 62.09 112 LEU A CA 1
ATOM 897 C C . LEU A 1 112 ? 14.735 -6.875 -9.313 1.00 62.09 112 LEU A C 1
ATOM 899 O O . LEU A 1 112 ? 15.944 -7.071 -9.223 1.00 62.09 112 LEU A O 1
ATOM 903 N N . HIS A 1 113 ? 14.124 -5.887 -8.659 1.00 63.03 113 HIS A N 1
ATOM 904 C CA . HIS A 1 113 ? 14.746 -5.078 -7.611 1.00 63.03 113 HIS A CA 1
ATOM 905 C C . HIS A 1 113 ? 14.194 -5.538 -6.266 1.00 63.03 113 HIS A C 1
ATOM 907 O O . HIS A 1 113 ? 13.148 -5.074 -5.823 1.00 63.03 113 HIS A O 1
ATOM 913 N N . LEU A 1 114 ? 14.870 -6.497 -5.637 1.00 63.88 114 LEU A N 1
ATOM 914 C CA . LEU A 1 114 ? 14.529 -6.961 -4.296 1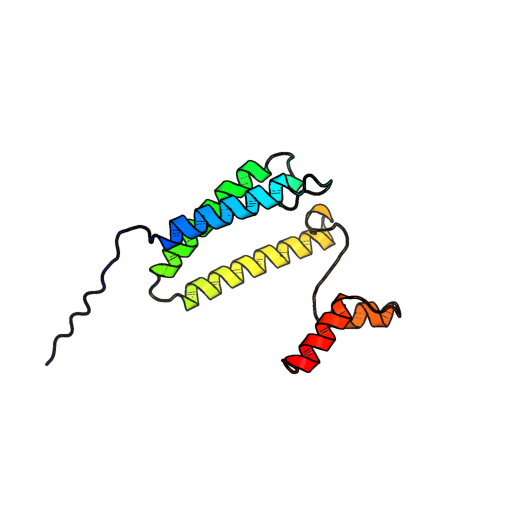.00 63.88 114 LEU A CA 1
ATOM 915 C C . LEU A 1 114 ? 15.348 -6.167 -3.267 1.00 63.88 114 LEU A C 1
ATOM 917 O O . LEU A 1 114 ? 16.549 -6.419 -3.149 1.00 63.88 114 LEU A O 1
ATOM 921 N N . PRO A 1 115 ? 14.744 -5.241 -2.494 1.00 64.69 115 PRO A N 1
ATOM 922 C CA . PRO A 1 115 ? 15.415 -4.531 -1.405 1.00 64.69 115 PRO A CA 1
ATOM 923 C C . PRO A 1 115 ? 15.546 -5.427 -0.161 1.00 64.69 115 PRO A C 1
ATOM 925 O O . PRO A 1 115 ? 15.176 -5.049 0.945 1.00 64.69 115 PRO A O 1
ATOM 928 N N . VAL A 1 116 ? 16.030 -6.654 -0.339 1.00 72.69 116 VAL A N 1
ATOM 929 C CA . VAL A 1 116 ? 16.287 -7.584 0.763 1.00 72.69 116 VAL A CA 1
ATOM 930 C C . VAL A 1 116 ? 17.729 -7.356 1.214 1.00 72.69 116 VAL A C 1
ATOM 932 O O . VAL A 1 116 ? 18.606 -7.428 0.355 1.00 72.69 116 VAL A O 1
ATOM 935 N N . PRO A 1 117 ? 18.019 -7.122 2.510 1.00 71.06 117 PRO A N 1
ATOM 936 C CA . PRO A 1 117 ? 19.371 -6.810 2.990 1.00 71.06 117 PRO A CA 1
ATOM 937 C C . PRO A 1 117 ? 20.458 -7.751 2.453 1.00 71.06 117 PRO A C 1
ATOM 939 O O . PRO A 1 117 ? 21.491 -7.300 1.963 1.00 71.06 117 PRO A O 1
ATOM 942 N N . ALA A 1 118 ? 20.173 -9.057 2.427 1.00 74.69 118 ALA A N 1
ATOM 943 C CA . ALA A 1 118 ? 21.068 -10.061 1.857 1.00 74.69 118 ALA A CA 1
ATOM 944 C C . ALA A 1 118 ? 21.364 -9.829 0.360 1.00 74.69 118 ALA A C 1
ATOM 946 O O . ALA A 1 118 ? 22.509 -9.939 -0.062 1.00 74.69 118 ALA A O 1
ATOM 947 N N . LEU A 1 119 ? 20.359 -9.463 -0.441 1.00 73.75 119 LEU A N 1
ATOM 948 C CA . LEU A 1 119 ? 20.502 -9.160 -1.873 1.00 73.75 119 LEU A CA 1
ATOM 949 C C . LEU A 1 119 ? 21.126 -7.781 -2.130 1.00 73.75 119 LEU A C 1
ATOM 951 O O . LEU A 1 119 ? 21.870 -7.631 -3.101 1.00 73.75 119 LEU A O 1
ATOM 955 N N . ILE A 1 120 ? 20.867 -6.799 -1.257 1.00 77.44 120 ILE A N 1
ATOM 956 C CA . ILE A 1 120 ? 21.502 -5.473 -1.297 1.00 77.44 120 ILE A CA 1
ATOM 957 C C . ILE A 1 120 ? 23.017 -5.609 -1.135 1.00 77.44 120 ILE A C 1
ATOM 959 O O . ILE A 1 120 ? 23.757 -4.892 -1.803 1.00 77.44 120 ILE A O 1
ATOM 963 N N . LEU A 1 121 ? 23.474 -6.543 -0.297 1.00 80.75 121 LEU A N 1
ATOM 964 C CA . LEU A 1 121 ? 24.892 -6.839 -0.110 1.00 80.75 121 LEU A CA 1
ATOM 965 C C . LEU A 1 121 ? 25.441 -7.768 -1.209 1.00 80.75 121 LEU A C 1
ATOM 967 O O . LEU A 1 121 ? 26.428 -7.437 -1.864 1.00 80.75 121 LEU A O 1
ATOM 971 N N . ALA A 1 122 ? 24.786 -8.906 -1.459 1.00 80.31 122 ALA A N 1
ATOM 972 C CA . ALA A 1 122 ? 25.285 -9.938 -2.370 1.00 80.31 122 ALA A CA 1
ATOM 973 C C . ALA A 1 122 ? 25.332 -9.493 -3.842 1.00 80.31 122 ALA A C 1
ATOM 975 O O . ALA A 1 122 ? 26.253 -9.866 -4.565 1.00 80.31 122 ALA A O 1
ATOM 976 N N . GLY A 1 123 ? 24.371 -8.684 -4.301 1.00 79.50 123 GLY A N 1
ATOM 977 C CA . GLY A 1 123 ? 24.299 -8.244 -5.698 1.00 79.50 123 GLY A CA 1
ATOM 978 C C . GLY A 1 123 ? 25.508 -7.401 -6.136 1.00 79.50 123 GLY A C 1
ATOM 979 O O . GLY A 1 123 ? 26.152 -7.740 -7.129 1.00 79.50 123 GLY A O 1
ATOM 980 N N . PRO A 1 124 ? 25.830 -6.308 -5.423 1.00 82.75 124 PRO A N 1
ATOM 981 C CA . PRO A 1 124 ? 27.053 -5.529 -5.611 1.00 82.75 124 PRO A CA 1
ATOM 982 C C . PRO A 1 124 ? 28.344 -6.343 -5.505 1.00 82.75 124 PRO A C 1
ATOM 984 O O . PRO A 1 124 ? 29.220 -6.160 -6.344 1.00 82.75 124 PRO A O 1
ATOM 987 N N . ILE A 1 125 ? 28.448 -7.258 -4.530 1.00 82.94 125 ILE A N 1
ATOM 988 C CA . ILE A 1 125 ? 29.634 -8.114 -4.349 1.00 82.94 125 ILE A CA 1
ATOM 989 C C . ILE A 1 125 ? 29.836 -9.023 -5.563 1.00 82.94 125 ILE A C 1
ATOM 991 O O . ILE A 1 125 ? 30.936 -9.089 -6.101 1.00 82.94 125 ILE A O 1
ATOM 995 N N . TYR A 1 126 ? 28.771 -9.675 -6.035 1.00 82.50 126 TYR A N 1
ATOM 996 C CA . TYR A 1 126 ? 28.829 -10.548 -7.207 1.00 82.50 126 TYR A CA 1
ATOM 997 C C . TYR A 1 126 ? 29.178 -9.789 -8.497 1.00 82.50 126 TYR A C 1
ATOM 999 O O . TYR A 1 126 ? 29.918 -10.299 -9.332 1.00 82.50 126 TYR A O 1
ATOM 1007 N N . ARG A 1 127 ? 28.661 -8.563 -8.669 1.00 82.69 127 ARG A N 1
ATOM 1008 C CA . ARG A 1 127 ? 28.903 -7.734 -9.867 1.00 82.69 127 ARG A CA 1
ATOM 1009 C C . ARG A 1 127 ? 30.174 -6.882 -9.798 1.00 82.69 127 ARG A C 1
ATOM 1011 O O . ARG A 1 127 ? 30.540 -6.289 -10.8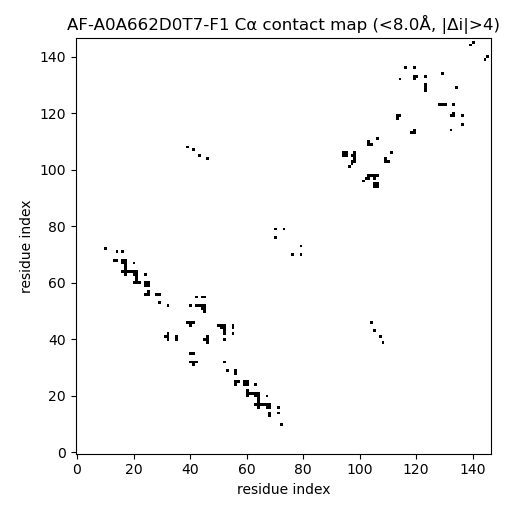06 1.00 82.69 127 ARG A O 1
ATOM 101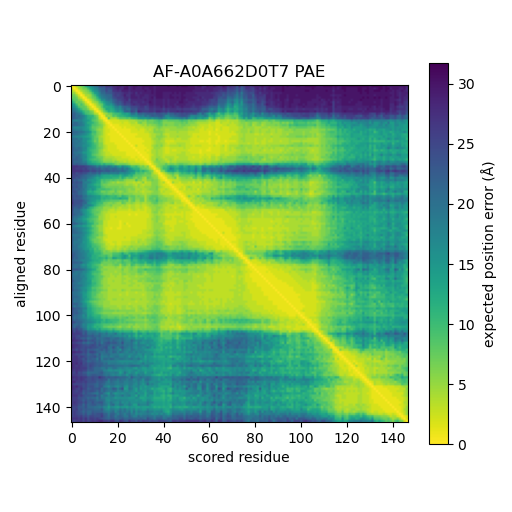8 N N . GLY A 1 128 ? 30.812 -6.771 -8.633 1.00 81.06 128 GLY A N 1
ATOM 1019 C CA . GLY A 1 128 ? 31.943 -5.866 -8.407 1.00 81.06 128 GLY A CA 1
ATOM 1020 C C . GLY A 1 128 ? 31.592 -4.375 -8.527 1.00 81.06 128 GLY A C 1
ATOM 1021 O O . GLY A 1 128 ? 32.480 -3.552 -8.721 1.00 81.06 128 GLY A O 1
ATOM 1022 N N . THR A 1 129 ? 30.310 -4.005 -8.440 1.00 80.69 129 THR A N 1
ATOM 1023 C CA . THR A 1 129 ? 29.833 -2.626 -8.652 1.00 80.69 129 THR A CA 1
ATOM 1024 C C . THR A 1 129 ? 29.192 -2.061 -7.394 1.00 80.69 129 THR A C 1
ATOM 1026 O O . THR A 1 129 ? 28.283 -2.686 -6.845 1.00 80.69 129 THR A O 1
ATOM 1029 N N . LEU A 1 130 ? 29.564 -0.845 -6.992 1.00 78.81 130 LEU 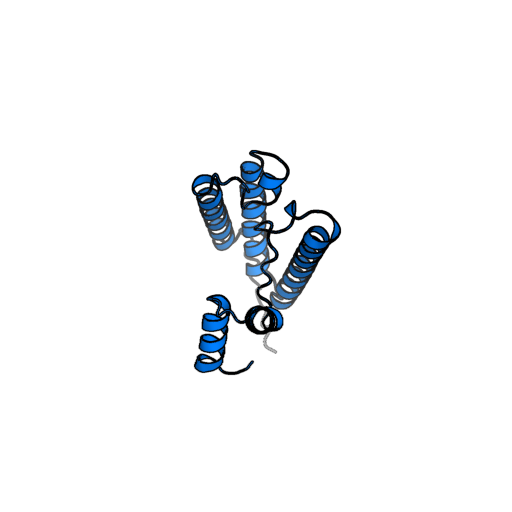A N 1
ATOM 1030 C CA . LEU A 1 130 ? 28.888 -0.135 -5.907 1.00 78.81 130 LEU A CA 1
ATOM 1031 C C . LEU A 1 130 ? 27.494 0.326 -6.365 1.00 78.81 130 LEU A C 1
ATOM 1033 O O . LEU A 1 130 ? 27.352 0.928 -7.427 1.00 78.81 130 LEU A O 1
ATOM 1037 N N . SER A 1 131 ? 26.459 0.049 -5.569 1.00 79.50 131 SER A N 1
ATOM 1038 C CA . SER A 1 131 ? 25.093 0.515 -5.842 1.00 79.50 131 SER A CA 1
ATOM 1039 C C . SER A 1 131 ? 24.646 1.535 -4.801 1.00 79.50 131 SER A C 1
ATOM 1041 O O . SER A 1 131 ? 25.054 1.471 -3.642 1.00 79.50 131 SER A O 1
ATOM 1043 N N . PHE A 1 132 ? 23.760 2.449 -5.196 1.00 80.88 132 PHE A N 1
ATOM 1044 C CA . PHE A 1 132 ? 23.184 3.437 -4.281 1.00 80.88 132 PHE A CA 1
ATOM 1045 C C . PHE A 1 132 ? 22.487 2.781 -3.074 1.00 80.88 132 PHE A C 1
ATOM 1047 O O . PHE A 1 132 ? 22.653 3.226 -1.941 1.00 80.88 132 PHE A O 1
ATOM 1054 N N . MET A 1 133 ? 21.789 1.659 -3.290 1.00 82.94 133 MET A N 1
ATOM 1055 C CA . MET A 1 133 ? 21.134 0.899 -2.215 1.00 82.94 133 MET A CA 1
ATOM 1056 C C . MET A 1 133 ? 22.128 0.328 -1.197 1.00 82.94 133 MET A C 1
ATOM 1058 O O . MET A 1 133 ? 21.813 0.276 -0.011 1.00 82.94 133 MET A O 1
ATOM 1062 N N . LEU A 1 134 ? 23.327 -0.066 -1.638 1.00 83.81 134 LEU A N 1
ATOM 1063 C CA . LEU A 1 134 ? 24.380 -0.538 -0.739 1.00 83.81 134 LEU A CA 1
ATOM 1064 C C . LEU A 1 134 ? 24.911 0.595 0.143 1.00 83.81 134 LEU A C 1
ATOM 1066 O O . LEU A 1 134 ? 25.106 0.387 1.335 1.00 83.81 134 LEU A O 1
ATOM 1070 N N . ILE A 1 135 ? 25.099 1.793 -0.417 1.00 85.31 135 ILE A N 1
ATOM 1071 C CA . ILE A 1 135 ? 25.539 2.967 0.351 1.00 85.31 135 ILE A CA 1
ATOM 1072 C C . ILE A 1 135 ? 24.504 3.314 1.423 1.00 85.31 135 ILE A C 1
ATOM 1074 O O . ILE A 1 135 ? 24.865 3.483 2.584 1.00 85.31 135 ILE A O 1
ATOM 1078 N N . LEU A 1 136 ? 23.220 3.366 1.055 1.00 84.25 136 LEU A N 1
ATOM 1079 C CA . LEU A 1 136 ? 22.140 3.615 2.012 1.00 84.25 136 LEU A CA 1
ATOM 1080 C C . LEU A 1 136 ? 22.090 2.550 3.110 1.00 84.25 136 LEU A C 1
ATOM 1082 O O . LEU A 1 136 ? 21.960 2.886 4.286 1.00 84.25 136 LEU A O 1
ATOM 1086 N N . PHE A 1 137 ? 22.223 1.274 2.743 1.00 84.50 137 PHE A N 1
ATOM 1087 C CA . PHE A 1 137 ? 22.248 0.175 3.703 1.00 84.50 137 PHE A CA 1
ATOM 1088 C C . PHE A 1 137 ? 23.414 0.307 4.689 1.00 84.50 137 PHE A C 1
ATOM 1090 O O . PHE A 1 137 ? 23.191 0.270 5.896 1.00 84.50 137 PHE A O 1
ATOM 1097 N N . LEU A 1 138 ? 24.633 0.543 4.197 1.00 87.62 138 LEU A N 1
ATOM 1098 C CA . LEU A 1 138 ? 25.812 0.727 5.045 1.00 87.62 138 LEU A CA 1
ATOM 1099 C C . LEU A 1 138 ? 25.684 1.963 5.940 1.00 87.62 138 LEU A C 1
ATOM 1101 O O . LEU A 1 138 ? 25.966 1.877 7.131 1.00 87.62 138 LEU A O 1
ATOM 1105 N N . ALA A 1 139 ? 25.198 3.084 5.403 1.00 88.50 139 ALA A N 1
ATOM 1106 C CA . ALA A 1 139 ? 24.938 4.287 6.189 1.00 88.50 139 ALA A CA 1
ATOM 1107 C C . ALA A 1 139 ? 23.924 4.017 7.310 1.00 88.50 139 ALA A C 1
ATOM 1109 O O . ALA A 1 139 ? 24.123 4.460 8.437 1.00 88.50 139 ALA A O 1
ATOM 1110 N N . THR A 1 140 ? 22.876 3.238 7.031 1.00 86.69 140 THR A N 1
ATOM 1111 C CA . THR A 1 140 ? 21.871 2.868 8.036 1.00 86.69 140 THR A CA 1
ATOM 1112 C C . THR A 1 140 ? 22.468 1.967 9.115 1.00 86.69 140 THR A C 1
ATOM 1114 O O . THR A 1 140 ? 22.249 2.225 10.292 1.00 86.69 140 THR A O 1
ATOM 1117 N N . VAL A 1 141 ? 23.273 0.965 8.746 1.00 87.50 141 VAL A N 1
ATOM 1118 C CA . VAL A 1 141 ? 23.965 0.093 9.715 1.00 87.50 141 VAL A CA 1
ATOM 1119 C C . VAL A 1 141 ? 24.919 0.894 10.603 1.00 87.50 141 VAL A C 1
ATOM 1121 O O . VAL A 1 141 ? 24.960 0.667 11.808 1.00 87.50 141 VAL A O 1
ATOM 1124 N N . VAL A 1 142 ? 25.658 1.852 10.036 1.00 91.62 142 VAL A N 1
ATOM 1125 C CA . VAL A 1 142 ? 26.579 2.712 10.796 1.00 91.62 142 VAL A CA 1
ATOM 1126 C C . VAL A 1 142 ? 25.824 3.653 11.739 1.00 91.62 142 VAL A C 1
ATOM 1128 O O . VAL A 1 142 ? 26.247 3.837 12.876 1.00 91.62 142 VAL A O 1
ATOM 1131 N N . LEU A 1 143 ? 24.721 4.254 11.283 1.00 89.25 143 LEU A N 1
ATOM 1132 C CA . LEU A 1 143 ? 23.981 5.268 12.044 1.00 89.25 143 LEU A CA 1
ATOM 1133 C C . LEU A 1 143 ? 23.023 4.680 13.085 1.00 89.25 143 LEU A C 1
ATOM 1135 O O . LEU A 1 143 ? 22.836 5.273 14.144 1.00 89.25 143 LEU A O 1
ATOM 1139 N N . VAL A 1 144 ? 22.380 3.556 12.773 1.00 90.00 144 VAL A N 1
ATOM 1140 C CA . VAL A 1 144 ? 21.309 2.955 13.587 1.00 90.00 144 VAL A CA 1
ATOM 1141 C C . VAL A 1 144 ? 21.801 1.712 14.337 1.00 90.00 144 VAL A C 1
ATOM 1143 O O . VAL A 1 144 ? 21.196 1.314 15.329 1.00 90.00 144 VAL A O 1
ATOM 1146 N N . GLY A 1 145 ? 22.930 1.138 13.918 1.00 79.06 145 GLY A N 1
ATOM 1147 C CA . GLY A 1 145 ? 23.464 -0.114 14.444 1.00 79.06 145 GLY A CA 1
ATOM 1148 C C . GLY A 1 145 ? 22.900 -1.350 13.729 1.00 79.06 145 GLY A C 1
ATOM 1149 O O . GLY A 1 145 ? 21.930 -1.255 12.970 1.00 79.06 145 GLY A O 1
ATOM 1150 N N . PRO A 1 146 ? 23.518 -2.528 13.934 1.00 70.50 146 PRO A N 1
ATOM 1151 C CA . PRO A 1 146 ? 22.969 -3.791 13.458 1.00 70.50 146 PRO A CA 1
ATOM 1152 C C . PRO A 1 146 ? 21.687 -4.122 14.236 1.00 70.50 146 PRO A C 1
ATOM 1154 O O . PRO A 1 146 ? 21.683 -4.087 15.467 1.00 70.50 146 PRO A O 1
ATOM 1157 N N . ALA A 1 147 ? 20.610 -4.412 13.505 1.00 60.72 147 ALA A N 1
ATOM 1158 C CA . ALA A 1 147 ? 19.361 -4.939 14.057 1.00 60.72 147 ALA A CA 1
ATOM 1159 C C . ALA A 1 147 ? 19.464 -6.443 14.343 1.00 60.72 147 ALA A C 1
ATOM 1161 O O . ALA A 1 147 ? 20.152 -7.138 13.559 1.00 60.72 147 ALA A O 1
#

Nearest PDB structures (foldseek):
  8bef-assembly1_Y  TM=4.924E-01  e=4.445E+00  Arabidopsis thaliana